Protein AF-A0A3A4VGU5-F1 (afdb_monomer_lite)

pLDDT: mean 81.38, std 11.91, range [47.78, 93.25]

Sequence (99 aa):
MVDSCPLCGRFTEEEQENWLSRIPTDPAEIQNQILNLERKHVGLRENEESLLKLAENREKMCPMCKELMEGIEDESNKKELEDRINRQILDLEDELDKL

Radius of gyration: 12.97 Å; chains: 1; bounding box: 29×32×34 Å

Foldseek 3Di:
DFQAAQQQRHTDDPCPPCLVPLADPDLVSLVSSLVRLVVNLVCLVVVVDAPVVNVVCLVSHRPNVVVLCVPPDHPVCSVVSSVSSVVVSVVSVVSSVVD

Secondary structure (DSSP, 8-state):
---B-TTT--B-SS-TTTTTSSS-SSHHHHHHHHHHHHHHHHHHHHTSS-HHHHHHTGGGS-HHHHHHTTT--SGGGHHHHHHHHHHHHHHHHHHHHH-

Structure (mmCIF, N/CA/C/O backbone):
data_AF-A0A3A4VGU5-F1
#
_entry.id   AF-A0A3A4VGU5-F1
#
loop_
_atom_site.group_PDB
_atom_site.id
_atom_site.type_symbol
_atom_site.label_atom_id
_atom_site.label_alt_id
_atom_site.label_comp_id
_atom_site.label_asym_id
_atom_site.label_entity_id
_atom_site.label_seq_id
_atom_site.pdbx_PDB_ins_code
_atom_site.Cartn_x
_atom_site.Cartn_y
_atom_site.Cartn_z
_atom_site.occupancy
_atom_site.B_iso_or_equiv
_atom_site.auth_seq_id
_atom_site.auth_comp_id
_atom_site.auth_asym_id
_atom_site.auth_atom_id
_atom_site.pdbx_PDB_model_num
ATOM 1 N N . MET A 1 1 ? 9.009 20.288 -4.443 1.00 47.78 1 MET A N 1
ATOM 2 C CA . MET A 1 1 ? 9.224 19.394 -3.284 1.00 47.78 1 MET A CA 1
ATOM 3 C C . MET A 1 1 ? 8.664 18.100 -3.783 1.00 47.78 1 MET A C 1
ATOM 5 O O . MET A 1 1 ? 7.474 18.125 -4.013 1.00 47.78 1 MET A O 1
ATOM 9 N N . VAL A 1 2 ? 9.481 17.074 -4.030 1.00 52.47 2 VAL A N 1
ATOM 10 C CA . VAL A 1 2 ? 9.003 15.887 -4.750 1.00 52.47 2 VAL A CA 1
ATOM 11 C C . VAL A 1 2 ? 7.814 15.293 -4.003 1.00 52.47 2 VAL A C 1
ATOM 13 O O . VAL A 1 2 ? 7.979 14.727 -2.919 1.00 52.47 2 VAL A O 1
ATOM 16 N N . ASP A 1 3 ? 6.615 15.481 -4.547 1.00 66.12 3 ASP A N 1
ATOM 17 C CA . ASP A 1 3 ? 5.427 14.853 -3.993 1.00 66.12 3 ASP A CA 1
ATOM 18 C C . ASP A 1 3 ? 5.573 13.334 -4.199 1.00 66.12 3 ASP A C 1
ATOM 20 O O . ASP A 1 3 ? 6.005 12.846 -5.248 1.00 66.12 3 ASP A O 1
ATOM 24 N N . SER A 1 4 ? 5.312 12.571 -3.142 1.00 77.19 4 SER A N 1
ATOM 25 C CA . SER A 1 4 ? 5.334 11.109 -3.156 1.00 77.19 4 SER A CA 1
ATOM 26 C C . SER A 1 4 ? 4.013 10.599 -2.609 1.00 77.19 4 SER A C 1
ATOM 28 O O . SER A 1 4 ? 3.384 11.237 -1.759 1.00 77.19 4 SER A O 1
ATOM 30 N N . CYS A 1 5 ? 3.568 9.450 -3.113 1.00 83.38 5 CYS A N 1
ATOM 31 C CA . CYS A 1 5 ? 2.327 8.850 -2.672 1.00 83.38 5 CYS A CA 1
ATOM 32 C C . CYS A 1 5 ? 2.419 8.577 -1.163 1.00 83.38 5 CYS A C 1
ATOM 34 O O . CYS A 1 5 ? 3.294 7.827 -0.732 1.00 83.38 5 CYS A O 1
ATOM 36 N N . PRO A 1 6 ? 1.496 9.109 -0.349 1.00 83.44 6 PRO A N 1
ATOM 37 C CA . PRO A 1 6 ? 1.548 8.967 1.103 1.00 83.44 6 PRO A CA 1
ATOM 38 C C . PRO A 1 6 ? 1.337 7.526 1.580 1.00 83.44 6 PRO A C 1
ATOM 40 O O . PRO A 1 6 ? 1.555 7.270 2.760 1.00 83.44 6 PRO A O 1
ATOM 43 N N . LEU A 1 7 ? 0.911 6.612 0.694 1.00 85.38 7 LEU A N 1
ATOM 44 C CA . LEU A 1 7 ? 0.706 5.193 0.983 1.00 85.38 7 LEU A CA 1
ATOM 45 C C . LEU A 1 7 ? 1.896 4.347 0.492 1.00 85.38 7 LEU A C 1
ATOM 47 O O . LEU A 1 7 ? 2.629 3.798 1.302 1.00 85.38 7 LEU A O 1
ATOM 51 N N . CYS A 1 8 ? 2.158 4.285 -0.815 1.00 84.94 8 CYS A N 1
ATOM 52 C CA . CYS A 1 8 ? 3.229 3.432 -1.357 1.00 84.94 8 CYS A CA 1
ATOM 53 C C . CYS A 1 8 ? 4.582 4.138 -1.566 1.00 84.94 8 CYS A C 1
ATOM 55 O O . CYS A 1 8 ? 5.551 3.501 -1.970 1.00 84.94 8 CYS A O 1
ATOM 57 N N . GLY A 1 9 ? 4.672 5.451 -1.339 1.00 80.00 9 GLY A N 1
ATOM 58 C CA . GLY A 1 9 ? 5.904 6.229 -1.517 1.00 80.00 9 GLY A CA 1
ATOM 59 C C . GLY A 1 9 ? 6.320 6.476 -2.971 1.00 80.00 9 GLY A C 1
ATOM 60 O O . GLY A 1 9 ? 7.382 7.045 -3.198 1.00 80.00 9 GLY A O 1
ATOM 61 N N . ARG A 1 10 ? 5.503 6.088 -3.963 1.00 78.81 10 ARG A N 1
ATOM 62 C CA . ARG A 1 10 ? 5.776 6.328 -5.394 1.00 78.81 10 ARG A CA 1
ATOM 63 C C . ARG A 1 10 ? 5.839 7.827 -5.706 1.00 78.81 10 ARG A C 1
ATOM 65 O O . ARG A 1 10 ? 4.906 8.546 -5.354 1.00 78.81 10 ARG A O 1
ATOM 72 N N . PHE A 1 11 ? 6.887 8.290 -6.382 1.00 71.31 11 PHE A N 1
ATOM 73 C CA . PHE A 1 11 ? 7.059 9.700 -6.757 1.00 71.31 11 PHE A CA 1
ATOM 74 C C . PHE A 1 11 ? 6.003 10.162 -7.779 1.00 71.31 11 PHE A C 1
ATOM 76 O O . PHE A 1 11 ? 5.619 9.401 -8.666 1.00 71.31 11 PHE A O 1
ATOM 83 N N . THR A 1 12 ? 5.507 11.399 -7.641 1.00 59.75 12 THR A N 1
ATOM 84 C CA . THR A 1 12 ? 4.395 11.936 -8.452 1.00 59.75 12 THR A CA 1
ATOM 85 C C . THR A 1 12 ? 4.773 13.090 -9.391 1.00 59.75 12 THR A C 1
ATOM 87 O O . THR A 1 12 ? 3.957 13.439 -10.238 1.00 59.75 12 THR A O 1
ATOM 90 N N . GLU A 1 13 ? 5.967 13.692 -9.282 1.00 53.56 13 GLU A N 1
ATOM 91 C CA . GLU A 1 13 ? 6.317 14.917 -10.039 1.00 53.56 13 GLU A CA 1
ATOM 92 C C . GLU A 1 13 ? 7.129 14.710 -11.339 1.00 53.56 13 GLU A C 1
ATOM 94 O O . GLU A 1 13 ? 6.977 15.525 -12.245 1.00 53.56 13 GLU A O 1
ATOM 99 N N . GLU A 1 14 ? 7.933 13.649 -11.500 1.00 47.91 14 GLU A N 1
ATOM 100 C CA . GLU A 1 14 ? 8.855 13.527 -12.660 1.00 47.91 14 GLU A CA 1
ATOM 101 C C . GLU A 1 14 ? 8.539 12.401 -13.665 1.00 47.91 14 GLU A C 1
ATOM 103 O O . GLU A 1 14 ? 9.110 12.380 -14.750 1.00 47.91 14 GLU A O 1
ATOM 108 N N . GLU A 1 15 ? 7.565 11.528 -13.394 1.00 49.78 15 GLU A N 1
ATOM 109 C CA . GLU A 1 15 ? 7.185 10.425 -14.299 1.00 49.78 15 GLU A CA 1
ATOM 110 C C . GLU A 1 15 ? 5.715 10.489 -14.744 1.00 49.78 15 GLU A C 1
ATOM 112 O O . GLU A 1 15 ? 4.960 9.515 -14.671 1.00 49.78 15 GLU A O 1
ATOM 117 N N . GLN A 1 16 ? 5.274 11.654 -15.226 1.00 48.88 16 GLN A N 1
ATOM 118 C CA . GLN A 1 16 ? 3.896 11.833 -15.704 1.00 48.88 16 GLN A CA 1
ATOM 119 C C . GLN A 1 16 ? 3.504 10.899 -16.868 1.00 48.88 16 GLN A C 1
ATOM 121 O O . GLN A 1 16 ? 2.313 10.659 -17.053 1.00 48.88 16 GLN A O 1
ATOM 126 N N . GLU A 1 17 ? 4.452 10.315 -17.611 1.00 50.88 17 GLU A N 1
ATOM 127 C CA . GLU A 1 17 ? 4.131 9.361 -18.688 1.00 50.88 17 GLU A CA 1
ATOM 128 C C . GLU A 1 17 ? 3.893 7.920 -18.186 1.00 50.88 17 GLU A C 1
ATOM 130 O O . GLU A 1 17 ? 3.059 7.215 -18.751 1.00 50.88 17 GLU A O 1
ATOM 135 N N . ASN A 1 18 ? 4.515 7.499 -17.075 1.00 51.88 18 ASN A N 1
ATOM 136 C CA . ASN A 1 18 ? 4.374 6.142 -16.511 1.00 51.88 18 ASN A CA 1
ATOM 137 C C . ASN A 1 18 ? 3.371 6.046 -15.351 1.00 51.88 18 ASN A C 1
ATOM 139 O O . ASN A 1 18 ? 3.055 4.950 -14.873 1.00 51.88 18 ASN A O 1
ATOM 143 N N . TRP A 1 19 ? 2.844 7.178 -14.880 1.00 57.06 19 TRP A N 1
ATOM 144 C CA . TRP A 1 19 ? 1.894 7.209 -13.763 1.00 57.06 19 TRP A CA 1
ATOM 145 C C . TRP A 1 19 ? 0.525 6.597 -14.101 1.00 57.06 19 TRP A C 1
ATOM 147 O O . TRP A 1 19 ? -0.221 6.219 -13.198 1.00 57.06 19 TRP A O 1
ATOM 157 N N . LEU A 1 20 ? 0.211 6.454 -15.394 1.00 55.38 20 LEU A N 1
ATOM 158 C CA . LEU A 1 20 ? -0.972 5.730 -15.872 1.00 55.38 20 LEU A CA 1
ATOM 159 C C . LEU A 1 20 ? -0.890 4.224 -15.591 1.00 55.38 20 LEU A C 1
ATOM 161 O O . LEU A 1 20 ? -1.922 3.576 -15.409 1.00 55.38 20 LEU A O 1
ATOM 165 N N . SER A 1 21 ? 0.318 3.663 -15.540 1.00 61.91 21 SER A N 1
ATOM 166 C CA . SER A 1 21 ? 0.505 2.250 -15.237 1.00 61.91 21 SER A CA 1
ATOM 167 C C . SER A 1 21 ? 0.292 2.011 -13.747 1.00 61.91 21 SER A C 1
ATOM 169 O O . SER A 1 21 ? 0.935 2.634 -12.894 1.00 61.91 21 SER A O 1
ATOM 171 N N . ARG A 1 22 ? -0.617 1.081 -13.433 1.00 65.69 22 ARG A N 1
ATOM 172 C CA . ARG A 1 22 ? -0.899 0.656 -12.056 1.00 65.69 22 ARG A CA 1
ATOM 173 C C . ARG A 1 22 ? 0.336 0.083 -11.362 1.00 65.69 22 ARG A C 1
ATOM 175 O O . ARG A 1 22 ? 0.469 0.291 -10.165 1.00 65.69 22 ARG A O 1
ATOM 182 N N . ILE A 1 23 ? 1.221 -0.587 -12.100 1.00 70.00 23 ILE A N 1
ATOM 183 C CA . ILE A 1 23 ? 2.389 -1.300 -11.570 1.00 70.00 23 ILE A CA 1
ATOM 184 C C . ILE A 1 23 ? 3.660 -0.752 -12.250 1.00 70.00 23 ILE A C 1
ATOM 186 O O . ILE A 1 23 ? 3.626 -0.536 -13.467 1.00 70.00 23 ILE A O 1
ATOM 190 N N . PRO A 1 24 ? 4.744 -0.456 -11.501 1.00 73.00 24 PRO A N 1
ATOM 191 C CA . PRO A 1 24 ? 6.037 -0.088 -12.082 1.00 73.00 24 PRO A CA 1
ATOM 192 C C . PRO A 1 24 ? 6.621 -1.235 -12.910 1.00 73.00 24 PRO A C 1
ATOM 194 O O . PRO A 1 24 ? 6.260 -2.388 -12.718 1.00 73.00 24 PRO A O 1
ATOM 197 N N . THR A 1 25 ? 7.551 -0.926 -13.810 1.00 75.88 25 THR A N 1
ATOM 198 C CA . THR A 1 25 ? 8.301 -1.956 -14.560 1.00 75.88 25 THR A CA 1
ATOM 199 C C . THR A 1 25 ? 9.728 -2.134 -14.050 1.00 75.88 25 THR A C 1
ATOM 201 O O . THR A 1 25 ? 10.393 -3.094 -14.428 1.00 75.88 25 THR A O 1
ATOM 204 N N . ASP A 1 26 ? 10.195 -1.234 -13.180 1.00 83.88 26 ASP A N 1
ATOM 205 C CA . ASP A 1 26 ? 11.491 -1.336 -12.524 1.00 83.88 26 ASP A CA 1
ATOM 206 C C . ASP A 1 26 ? 11.385 -2.179 -11.232 1.00 83.88 26 ASP A C 1
ATOM 208 O O . ASP A 1 26 ? 10.613 -1.832 -10.328 1.00 83.88 26 ASP A O 1
ATOM 212 N N . PRO A 1 27 ? 12.162 -3.272 -11.100 1.00 85.62 27 PRO A N 1
ATOM 213 C CA . PRO A 1 27 ? 12.152 -4.125 -9.912 1.00 85.62 27 PRO A CA 1
ATOM 214 C C . PRO A 1 27 ? 12.467 -3.388 -8.603 1.00 85.62 27 PRO A C 1
ATOM 216 O O . PRO A 1 27 ? 11.893 -3.706 -7.560 1.00 85.62 27 PRO A O 1
ATOM 219 N N . ALA A 1 28 ? 13.369 -2.399 -8.625 1.00 85.88 28 ALA A N 1
ATOM 220 C CA . ALA A 1 28 ? 13.742 -1.656 -7.424 1.00 85.88 28 ALA A CA 1
ATOM 221 C C . ALA A 1 28 ? 12.623 -0.696 -6.993 1.00 85.88 28 ALA A C 1
ATOM 223 O O . ALA A 1 28 ? 12.392 -0.513 -5.794 1.00 85.88 28 ALA A O 1
ATOM 224 N N . GLU A 1 29 ? 11.882 -0.114 -7.935 1.00 83.50 29 GLU A N 1
ATOM 225 C CA . GLU A 1 29 ? 10.662 0.635 -7.631 1.00 83.50 29 GLU A CA 1
ATOM 226 C C . GLU A 1 29 ? 9.574 -0.251 -7.019 1.00 83.50 29 GLU A C 1
ATOM 228 O O . GLU A 1 29 ? 8.973 0.141 -6.015 1.00 83.50 29 GLU A O 1
ATOM 233 N N . ILE A 1 30 ? 9.341 -1.445 -7.576 1.00 86.56 30 ILE A N 1
ATOM 234 C CA . ILE A 1 30 ? 8.363 -2.404 -7.038 1.00 86.56 30 ILE A CA 1
ATOM 235 C C . ILE A 1 30 ? 8.740 -2.800 -5.605 1.00 86.56 30 ILE A C 1
ATOM 237 O O . ILE A 1 30 ? 7.905 -2.707 -4.705 1.00 86.56 30 ILE A O 1
ATOM 241 N N . GLN A 1 31 ? 10.008 -3.146 -5.357 1.00 89.38 31 GLN A N 1
ATOM 242 C CA . GLN A 1 31 ? 10.498 -3.462 -4.010 1.00 89.38 31 GLN A CA 1
ATOM 243 C C . GLN A 1 31 ? 10.296 -2.305 -3.026 1.00 89.38 31 GLN A C 1
ATOM 245 O O . GLN A 1 31 ? 9.833 -2.514 -1.905 1.00 89.38 31 GLN A O 1
ATOM 250 N N . ASN A 1 32 ? 10.601 -1.069 -3.430 1.00 87.75 32 ASN A N 1
ATOM 251 C CA . ASN A 1 32 ? 10.374 0.097 -2.577 1.00 87.75 32 ASN A CA 1
ATOM 252 C C . ASN A 1 32 ? 8.884 0.312 -2.275 1.00 87.75 32 ASN A C 1
ATOM 254 O O . ASN A 1 32 ? 8.534 0.675 -1.150 1.00 87.75 32 ASN A O 1
ATOM 258 N N . GLN A 1 33 ? 8.001 0.073 -3.248 1.00 87.75 33 GLN A N 1
ATOM 259 C CA . GLN A 1 33 ? 6.557 0.150 -3.032 1.00 87.75 33 GLN A CA 1
ATOM 260 C C . GLN A 1 33 ? 6.068 -0.909 -2.050 1.00 87.75 33 GLN A C 1
ATOM 262 O O . GLN A 1 33 ? 5.321 -0.557 -1.137 1.00 87.75 33 GLN A O 1
ATOM 267 N N . ILE A 1 34 ? 6.517 -2.159 -2.195 1.00 90.75 34 ILE A N 1
ATOM 268 C CA . ILE A 1 34 ? 6.208 -3.250 -1.262 1.00 90.75 34 ILE A CA 1
ATOM 269 C C . ILE A 1 34 ? 6.622 -2.854 0.156 1.00 90.75 34 ILE A C 1
ATOM 271 O O . ILE A 1 34 ? 5.774 -2.796 1.042 1.00 90.75 34 ILE A O 1
ATOM 275 N N . LEU A 1 35 ? 7.883 -2.458 0.354 1.00 91.62 35 LEU A N 1
ATOM 276 C CA . LEU A 1 35 ? 8.405 -2.077 1.671 1.00 91.62 35 LEU A CA 1
ATOM 277 C C . LEU A 1 35 ? 7.615 -0.930 2.312 1.00 91.62 35 LEU A C 1
ATOM 279 O O . LEU A 1 35 ? 7.390 -0.915 3.524 1.00 91.62 35 LEU A O 1
ATOM 283 N N . ASN A 1 36 ? 7.205 0.060 1.519 1.00 90.81 36 ASN A N 1
ATOM 284 C CA . ASN A 1 36 ? 6.390 1.158 2.025 1.00 90.81 36 ASN A CA 1
ATOM 285 C C . ASN A 1 36 ? 4.982 0.684 2.389 1.00 90.81 36 ASN A C 1
ATOM 287 O O . ASN A 1 36 ? 4.515 1.001 3.479 1.00 90.81 36 ASN A O 1
ATOM 291 N N . LEU A 1 37 ? 4.327 -0.099 1.529 1.00 91.25 37 LEU A N 1
ATOM 292 C CA . LEU A 1 37 ? 3.003 -0.657 1.803 1.00 91.25 37 LEU A CA 1
ATOM 293 C C . LEU A 1 37 ? 3.008 -1.554 3.046 1.00 91.25 37 LEU A C 1
ATOM 295 O O . LEU A 1 37 ? 2.100 -1.441 3.865 1.00 91.25 37 LEU A O 1
ATOM 299 N N . GLU A 1 38 ? 4.041 -2.373 3.242 1.00 92.12 38 GLU A N 1
ATOM 300 C CA . GLU A 1 38 ? 4.217 -3.180 4.452 1.00 92.12 38 GLU A CA 1
ATOM 301 C C . GLU A 1 38 ? 4.332 -2.303 5.700 1.00 92.12 38 GLU A C 1
ATOM 303 O O . GLU A 1 38 ? 3.627 -2.530 6.684 1.00 92.12 38 GLU A O 1
ATOM 308 N N . ARG A 1 39 ? 5.165 -1.253 5.658 1.00 89.81 39 ARG A N 1
ATOM 309 C CA . ARG A 1 39 ? 5.281 -0.294 6.770 1.00 89.81 39 ARG A CA 1
ATOM 310 C C . ARG A 1 39 ? 3.948 0.379 7.079 1.00 89.81 39 ARG A C 1
ATOM 312 O O . ARG A 1 39 ? 3.614 0.524 8.250 1.00 89.81 39 ARG A O 1
ATOM 319 N N . LYS A 1 40 ? 3.187 0.772 6.053 1.00 88.81 40 LYS A N 1
ATOM 320 C CA . LYS A 1 40 ? 1.850 1.364 6.220 1.00 88.81 40 LYS A CA 1
ATOM 321 C C . LYS A 1 40 ? 0.857 0.378 6.807 1.00 88.81 40 LYS A C 1
ATOM 323 O O . LYS A 1 40 ? 0.100 0.722 7.703 1.00 88.81 40 LYS A O 1
ATOM 328 N N . HIS A 1 41 ? 0.873 -0.860 6.334 1.00 89.50 41 HIS A N 1
ATOM 329 C CA . HIS A 1 41 ? 0.013 -1.920 6.839 1.00 89.50 41 HIS A CA 1
ATOM 330 C C . HIS A 1 41 ? 0.287 -2.213 8.320 1.00 89.50 41 HIS A C 1
ATOM 332 O O . HIS A 1 41 ? -0.648 -2.284 9.115 1.00 89.50 41 HIS A O 1
ATOM 338 N N . VAL A 1 42 ? 1.561 -2.305 8.712 1.00 89.38 42 VAL A N 1
ATOM 339 C CA . VAL A 1 42 ? 1.965 -2.455 10.118 1.00 89.38 42 VAL A CA 1
ATOM 340 C C . VAL A 1 42 ? 1.568 -1.224 10.937 1.00 89.38 42 VAL A C 1
ATOM 342 O O . VAL A 1 42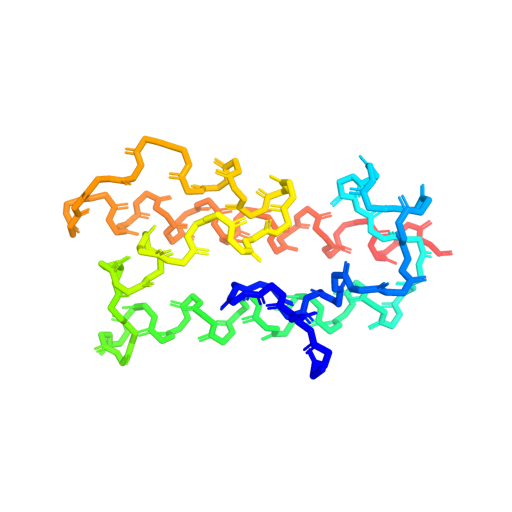 ? 0.911 -1.371 11.964 1.00 89.38 42 VAL A O 1
ATOM 345 N N . GLY A 1 43 ? 1.866 -0.015 10.454 1.00 87.25 43 GLY A N 1
ATOM 346 C CA . GLY A 1 43 ? 1.514 1.229 11.142 1.00 87.25 43 GLY A CA 1
ATOM 347 C C . GLY A 1 43 ? 0.005 1.398 11.335 1.00 87.25 43 GLY A C 1
ATOM 348 O O . GLY A 1 43 ? -0.443 1.815 12.404 1.00 87.25 43 GLY A O 1
ATOM 349 N N . LEU A 1 44 ? -0.799 1.008 10.342 1.00 86.38 44 LEU A N 1
ATOM 350 C CA . LEU A 1 44 ? -2.2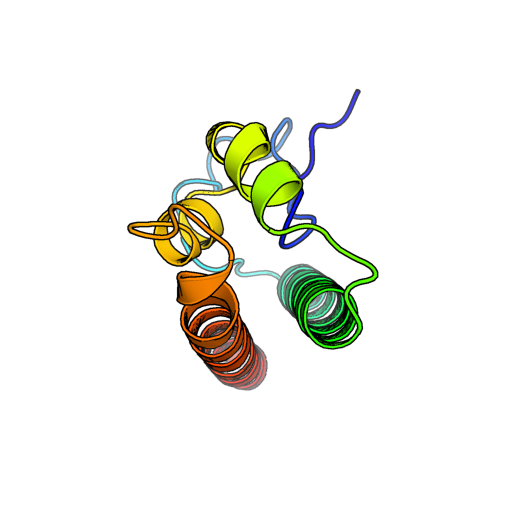49 0.915 10.474 1.00 86.38 44 LEU A CA 1
ATOM 351 C C . LEU A 1 44 ? -2.603 -0.080 11.576 1.00 86.38 44 LEU A C 1
ATOM 353 O O . LEU A 1 44 ? -3.274 0.305 12.531 1.00 86.38 44 LEU A O 1
ATOM 357 N N . ARG A 1 45 ? -2.115 -1.320 11.517 1.00 85.12 45 ARG A N 1
ATOM 358 C CA . ARG A 1 45 ? -2.406 -2.360 12.516 1.00 85.12 45 ARG A CA 1
ATOM 359 C C . ARG A 1 45 ? -2.089 -1.931 13.950 1.00 85.12 45 ARG A C 1
ATOM 361 O O . ARG A 1 45 ? -2.900 -2.149 14.849 1.00 85.12 45 ARG A O 1
ATOM 368 N N . GLU A 1 46 ? -0.945 -1.287 14.156 1.00 87.38 46 GLU A N 1
ATOM 369 C CA . GLU A 1 46 ? -0.477 -0.825 15.468 1.00 87.38 46 GLU A CA 1
ATOM 370 C C . GLU A 1 46 ? -1.129 0.498 15.919 1.00 87.38 46 GLU A C 1
ATOM 372 O O . GLU A 1 46 ? -0.947 0.921 17.059 1.00 87.38 46 GLU A O 1
ATOM 377 N N . ASN A 1 47 ? -1.981 1.110 15.083 1.00 79.81 47 ASN A N 1
ATOM 378 C CA . ASN A 1 47 ? -2.574 2.444 15.278 1.00 79.81 47 ASN A CA 1
ATOM 379 C C . ASN A 1 47 ? -1.537 3.583 15.330 1.00 79.81 47 ASN A C 1
ATOM 381 O O . ASN A 1 47 ? -1.837 4.670 15.825 1.00 79.81 47 ASN A O 1
ATOM 385 N N . GLU A 1 48 ? -0.328 3.355 14.820 1.00 78.31 48 GLU A N 1
ATOM 386 C CA . GLU A 1 48 ? 0.675 4.405 14.624 1.00 78.31 48 GLU A CA 1
ATOM 387 C C . GLU A 1 48 ? 0.305 5.312 13.444 1.00 78.31 48 GLU A C 1
ATOM 389 O O . GLU A 1 48 ? 0.627 6.503 13.430 1.00 78.31 48 GLU A O 1
ATOM 394 N N . GLU A 1 49 ? -0.447 4.773 12.482 1.00 77.56 49 GLU A N 1
ATOM 395 C CA . GLU A 1 49 ? -1.063 5.533 11.407 1.00 77.56 49 GLU A CA 1
ATOM 396 C C . GLU A 1 49 ? -2.572 5.650 11.548 1.00 77.56 49 GLU A C 1
ATOM 398 O O . GLU A 1 49 ? -3.285 4.702 11.871 1.00 77.56 49 GLU A O 1
ATOM 403 N N . SER A 1 50 ? -3.057 6.854 11.251 1.00 80.31 50 SER A N 1
ATOM 404 C CA . SER A 1 50 ? -4.478 7.164 11.265 1.00 80.31 50 SER A CA 1
ATOM 405 C C . SER A 1 50 ? -5.053 7.011 9.866 1.00 80.31 50 SER A C 1
ATOM 407 O O . SER A 1 50 ? -4.596 7.672 8.927 1.00 80.31 50 SER A O 1
ATOM 409 N N . LEU A 1 51 ? -6.101 6.195 9.751 1.00 83.94 51 LEU A N 1
ATOM 410 C CA . LEU A 1 51 ? -6.837 6.016 8.506 1.00 83.94 51 LEU A CA 1
ATOM 411 C C . LEU A 1 51 ? -7.399 7.345 7.998 1.00 83.94 51 LEU A C 1
ATOM 413 O O . LEU A 1 51 ? -7.338 7.629 6.805 1.00 83.94 51 LEU A O 1
ATOM 417 N N . LEU A 1 52 ? -7.870 8.191 8.918 1.00 82.56 52 LEU A N 1
ATOM 418 C CA . LEU A 1 52 ? -8.385 9.526 8.612 1.00 82.56 52 LEU A CA 1
ATOM 419 C C . LEU A 1 52 ? -7.329 10.390 7.915 1.00 82.56 52 LEU A C 1
ATOM 421 O O . LEU A 1 52 ? -7.613 10.979 6.877 1.00 82.56 52 LEU A O 1
ATOM 425 N N . LYS A 1 53 ? -6.084 10.387 8.409 1.00 84.69 53 LYS A N 1
ATOM 426 C CA . LYS A 1 53 ? -4.985 11.125 7.763 1.00 84.69 53 LYS A CA 1
ATOM 427 C C . LYS A 1 53 ? -4.677 10.593 6.364 1.00 84.69 53 LYS A C 1
ATOM 429 O O . LYS A 1 53 ? -4.318 11.370 5.479 1.00 84.69 53 LYS A O 1
ATOM 434 N N . LEU A 1 54 ? -4.782 9.282 6.148 1.00 84.38 54 LEU A N 1
ATOM 435 C CA . LEU A 1 54 ? -4.616 8.694 4.816 1.00 84.38 54 LEU A CA 1
ATOM 436 C C . LEU A 1 54 ? -5.766 9.100 3.890 1.00 84.38 54 LEU A C 1
ATOM 438 O O . LEU A 1 54 ? -5.510 9.488 2.752 1.00 84.38 54 LEU A O 1
ATOM 442 N N . ALA A 1 55 ? -7.005 9.089 4.382 1.00 84.44 55 ALA A N 1
ATOM 443 C CA . ALA A 1 55 ? -8.178 9.531 3.633 1.00 84.44 55 ALA A CA 1
ATOM 444 C C . ALA A 1 55 ? -8.081 11.015 3.236 1.00 84.44 55 ALA A C 1
ATOM 446 O O . ALA A 1 55 ? -8.322 11.351 2.077 1.00 84.44 55 ALA A O 1
ATOM 447 N N . GLU A 1 56 ? -7.618 11.889 4.138 1.00 85.19 56 GLU A N 1
ATOM 448 C CA . GLU A 1 56 ? -7.356 13.309 3.847 1.00 85.19 56 GLU A CA 1
ATOM 449 C C . GLU A 1 56 ? -6.314 13.505 2.735 1.00 85.19 56 GLU A C 1
ATOM 451 O O . GLU A 1 56 ? -6.392 14.454 1.958 1.00 85.19 56 GLU A O 1
ATOM 456 N N . ASN A 1 57 ? -5.339 12.598 2.625 1.00 85.69 57 ASN A N 1
ATOM 457 C CA . ASN A 1 57 ? -4.308 12.658 1.590 1.00 85.69 57 ASN A CA 1
ATOM 458 C C . ASN A 1 57 ? -4.627 11.793 0.358 1.00 85.69 57 ASN A C 1
ATOM 460 O O . ASN A 1 57 ? -3.753 11.616 -0.496 1.00 85.69 57 ASN A O 1
ATOM 464 N N . ARG A 1 58 ? -5.862 11.287 0.211 1.00 81.94 58 ARG A N 1
ATOM 465 C CA . ARG A 1 58 ? -6.269 10.442 -0.926 1.00 81.94 58 ARG A CA 1
ATOM 466 C C . ARG A 1 58 ? -6.012 11.117 -2.270 1.00 81.94 58 ARG A C 1
ATOM 468 O O . ARG A 1 58 ? -5.569 10.465 -3.210 1.00 81.94 58 ARG A O 1
ATOM 475 N N . GLU A 1 59 ? -6.214 12.428 -2.377 1.00 80.62 59 GLU A N 1
ATOM 476 C CA . GLU A 1 59 ? -5.983 13.165 -3.628 1.00 80.62 59 GLU A CA 1
ATOM 477 C C . GLU A 1 59 ? -4.512 13.158 -4.076 1.00 80.62 59 GLU A C 1
ATOM 479 O O . GLU A 1 59 ? -4.245 13.182 -5.280 1.00 80.62 59 GLU A O 1
ATOM 484 N N . LYS A 1 60 ? -3.576 13.017 -3.128 1.00 79.44 60 LYS A N 1
ATOM 485 C CA . LYS A 1 60 ? -2.122 12.948 -3.356 1.00 79.44 60 LYS A CA 1
ATOM 486 C C . LYS A 1 60 ? -1.611 11.526 -3.608 1.00 79.44 60 LYS A C 1
ATOM 488 O O . LYS A 1 60 ? -0.417 11.312 -3.787 1.00 79.44 60 LYS A O 1
ATOM 493 N N . MET A 1 61 ? -2.493 10.529 -3.580 1.00 82.62 61 MET A N 1
ATOM 494 C CA . MET A 1 61 ? -2.121 9.140 -3.834 1.00 82.62 61 MET A CA 1
ATOM 495 C C . MET A 1 61 ? -2.000 8.832 -5.329 1.00 82.62 61 MET A C 1
ATOM 497 O O . MET A 1 61 ? -2.649 9.462 -6.168 1.00 82.62 61 MET A O 1
ATOM 501 N N . CYS A 1 62 ? -1.187 7.826 -5.658 1.00 80.62 62 CYS A N 1
ATOM 502 C CA . CYS A 1 62 ? -1.149 7.267 -7.006 1.00 80.62 62 CYS A CA 1
ATOM 503 C C . CYS A 1 62 ? -2.480 6.562 -7.343 1.00 80.62 62 CYS A C 1
ATOM 505 O O . CYS A 1 62 ? -3.226 6.213 -6.421 1.00 80.62 62 CYS A O 1
ATOM 507 N N . PRO A 1 63 ? -2.792 6.328 -8.633 1.00 80.12 63 PRO A N 1
ATOM 508 C CA . PRO A 1 63 ? -4.042 5.686 -9.044 1.00 80.12 63 PRO A CA 1
ATOM 509 C C . PRO A 1 63 ? -4.320 4.369 -8.310 1.00 80.12 63 PRO A C 1
ATOM 511 O O . PRO A 1 63 ? -5.391 4.216 -7.738 1.00 80.12 63 PRO A O 1
ATOM 514 N N . MET A 1 64 ? -3.322 3.486 -8.201 1.00 84.44 64 MET A N 1
ATOM 515 C CA . MET A 1 64 ? -3.438 2.219 -7.467 1.00 84.44 64 MET A CA 1
ATOM 516 C C . MET A 1 64 ? -3.858 2.437 -6.001 1.00 84.44 64 MET A C 1
ATOM 518 O O . MET A 1 64 ? -4.849 1.878 -5.542 1.00 84.44 64 MET A O 1
ATOM 522 N N . CYS A 1 65 ? -3.162 3.300 -5.257 1.00 86.31 65 CYS A N 1
ATOM 523 C CA . CYS A 1 65 ? -3.492 3.555 -3.853 1.00 86.31 65 CYS A CA 1
ATOM 524 C C . CYS A 1 65 ? -4.824 4.305 -3.670 1.00 86.31 65 CYS A C 1
ATOM 526 O O . CYS A 1 65 ? -5.506 4.099 -2.667 1.00 86.31 65 CYS A O 1
ATOM 528 N N . LYS A 1 66 ? -5.235 5.135 -4.639 1.00 86.25 66 LYS A N 1
ATOM 529 C CA . LYS A 1 66 ? -6.567 5.768 -4.647 1.00 86.25 66 LYS A CA 1
ATOM 530 C C . LYS A 1 66 ? -7.694 4.746 -4.739 1.00 86.25 66 LYS A C 1
ATOM 532 O O . LYS A 1 66 ? -8.740 4.975 -4.126 1.00 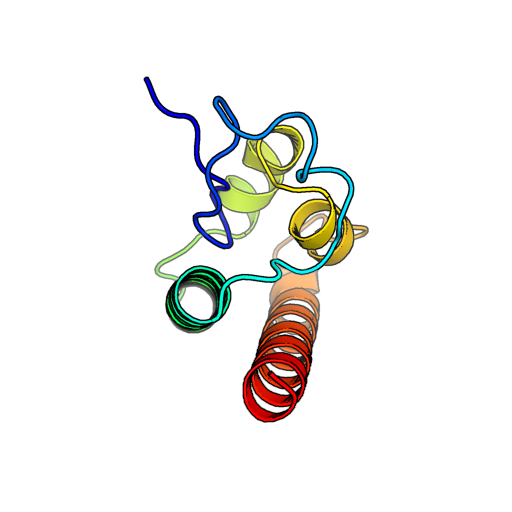86.25 66 LYS A O 1
ATOM 537 N N . GLU A 1 67 ? -7.474 3.668 -5.488 1.00 86.31 67 GLU A N 1
ATOM 538 C CA . GLU A 1 67 ? -8.404 2.544 -5.609 1.00 86.31 67 GLU A CA 1
ATOM 539 C C . GLU A 1 67 ? -8.431 1.699 -4.335 1.00 86.31 67 GLU A C 1
ATOM 541 O O . GLU A 1 67 ? -9.510 1.350 -3.864 1.00 86.31 67 GLU A O 1
ATOM 546 N N . LEU A 1 68 ? -7.277 1.454 -3.697 1.00 88.00 68 LEU A N 1
ATOM 547 C CA . LEU A 1 68 ? -7.245 0.783 -2.387 1.00 88.00 68 LEU A CA 1
ATOM 548 C C . LEU A 1 68 ? -8.087 1.536 -1.347 1.00 88.00 68 LEU A C 1
ATOM 550 O O . LEU A 1 68 ? -8.820 0.909 -0.584 1.00 88.00 68 LEU A O 1
ATOM 554 N N . MET A 1 69 ? -8.029 2.870 -1.371 1.00 88.19 69 MET A N 1
ATOM 555 C CA . MET A 1 69 ? -8.802 3.760 -0.497 1.00 88.19 69 MET A CA 1
ATOM 556 C C . MET A 1 69 ? -10.256 3.985 -0.948 1.00 88.19 69 MET A C 1
ATOM 558 O O . MET A 1 69 ? -10.987 4.745 -0.312 1.00 88.19 69 MET A O 1
ATOM 562 N N . GLU A 1 70 ? -10.709 3.388 -2.051 1.00 87.69 70 GLU A N 1
ATOM 563 C CA . GLU A 1 70 ? -12.080 3.580 -2.523 1.00 87.69 70 GLU A CA 1
ATOM 564 C C . GLU A 1 70 ? -13.102 2.892 -1.611 1.00 87.69 70 GLU A C 1
ATOM 566 O O . GLU A 1 70 ? -13.030 1.686 -1.381 1.00 87.69 70 GLU A O 1
ATOM 571 N N . GLY A 1 71 ? -14.066 3.661 -1.097 1.00 84.31 71 GLY A N 1
ATOM 572 C CA . GLY A 1 71 ? -15.061 3.167 -0.138 1.00 84.31 71 GLY A CA 1
ATOM 573 C C . GLY A 1 71 ? -14.560 3.091 1.309 1.00 84.31 71 GLY A C 1
ATOM 574 O O . GLY A 1 71 ? -15.271 2.577 2.163 1.00 84.31 71 GLY A O 1
ATOM 575 N N . ILE A 1 72 ? -13.356 3.599 1.587 1.00 86.81 72 ILE A N 1
ATOM 576 C CA . ILE A 1 72 ? -12.816 3.734 2.942 1.00 86.81 72 ILE A CA 1
ATOM 577 C C . ILE A 1 72 ? -13.206 5.117 3.472 1.00 86.81 72 ILE A C 1
ATOM 579 O O . ILE A 1 72 ? -12.680 6.129 3.004 1.00 86.81 72 ILE A O 1
ATOM 583 N N . GLU A 1 73 ? -14.133 5.161 4.427 1.00 79.81 73 GLU A N 1
ATOM 584 C CA . GLU A 1 73 ? -14.686 6.411 4.969 1.00 79.81 73 GLU A CA 1
ATOM 585 C C . GLU A 1 73 ? -14.295 6.625 6.436 1.00 79.81 73 GLU A C 1
ATOM 587 O O . GLU A 1 73 ? -14.033 7.757 6.848 1.00 79.81 73 GLU A O 1
ATOM 592 N N . ASP A 1 74 ? -14.200 5.548 7.219 1.00 82.81 74 ASP A N 1
ATOM 593 C CA . ASP A 1 74 ? -13.891 5.614 8.645 1.00 82.81 74 ASP A CA 1
ATOM 594 C C . ASP A 1 74 ? -13.151 4.366 9.165 1.00 82.81 74 ASP A C 1
ATOM 596 O O . ASP A 1 74 ? -12.913 3.401 8.439 1.00 82.81 74 ASP A O 1
ATOM 600 N N . GLU A 1 75 ? -12.753 4.389 10.443 1.00 83.19 75 GLU A N 1
ATOM 601 C CA . GLU A 1 75 ? -11.966 3.330 11.103 1.00 83.19 75 GLU A CA 1
ATOM 602 C C . GLU A 1 75 ? -12.640 1.944 11.070 1.00 83.19 75 GLU A C 1
ATOM 604 O O . GLU A 1 75 ? -11.954 0.932 11.221 1.00 83.19 75 GLU A O 1
ATOM 609 N N . SER A 1 76 ? -13.953 1.850 10.827 1.00 86.06 76 SER A N 1
ATOM 610 C CA . SER A 1 76 ? -14.620 0.561 10.603 1.00 86.06 76 SER A CA 1
ATOM 611 C C . SER A 1 76 ? -14.137 -0.134 9.324 1.00 86.06 76 SER A C 1
ATOM 613 O O . SER A 1 76 ? -14.083 -1.364 9.280 1.00 86.06 76 SER A O 1
ATOM 615 N N . ASN A 1 77 ? -13.691 0.632 8.322 1.00 88.69 77 ASN A N 1
ATOM 616 C CA . ASN A 1 77 ? -13.111 0.122 7.080 1.00 88.69 77 ASN A CA 1
ATOM 617 C C . ASN A 1 77 ? -11.616 -0.206 7.199 1.00 88.69 77 ASN A C 1
ATOM 619 O O . ASN A 1 77 ? -11.013 -0.686 6.240 1.00 88.69 77 ASN A O 1
ATOM 623 N N . LYS A 1 78 ? -10.991 0.035 8.356 1.00 86.38 78 LYS A N 1
ATOM 624 C CA . LYS A 1 78 ? -9.550 -0.159 8.547 1.00 86.38 78 LYS A CA 1
ATOM 625 C C . LYS A 1 78 ? -9.092 -1.570 8.192 1.00 86.38 78 LYS A C 1
ATOM 627 O O . LYS A 1 78 ? -8.142 -1.726 7.435 1.00 86.38 78 LYS A O 1
ATOM 632 N N . LYS A 1 79 ? -9.807 -2.584 8.684 1.00 88.75 79 LYS A N 1
ATOM 633 C CA . LYS A 1 79 ? -9.500 -3.989 8.393 1.00 88.75 79 LYS A CA 1
ATOM 634 C C . LYS A 1 79 ? -9.607 -4.300 6.899 1.00 88.75 79 LYS A C 1
ATOM 636 O O . LYS A 1 79 ? -8.793 -5.035 6.358 1.00 88.75 79 LYS A O 1
ATOM 641 N N . GLU A 1 80 ? -10.598 -3.717 6.230 1.00 91.06 80 GLU A N 1
ATOM 642 C CA . GLU A 1 80 ? -10.765 -3.876 4.788 1.00 91.06 80 GLU A CA 1
ATOM 643 C C . GLU A 1 80 ? -9.598 -3.246 4.020 1.00 91.06 80 GLU A C 1
ATOM 645 O O . GLU A 1 80 ? -9.078 -3.854 3.087 1.00 91.06 80 GLU A O 1
ATOM 650 N N . LEU A 1 81 ? -9.140 -2.061 4.435 1.00 90.06 81 LEU A N 1
ATOM 651 C CA . LEU A 1 81 ? -7.945 -1.454 3.861 1.00 90.06 81 LEU A CA 1
ATOM 652 C C . LEU A 1 81 ? -6.696 -2.311 4.117 1.00 90.06 81 LEU A C 1
ATOM 654 O O . LEU A 1 81 ? -5.902 -2.485 3.198 1.00 90.06 81 LEU A O 1
ATOM 658 N N . GLU A 1 82 ? -6.522 -2.857 5.324 1.00 91.12 82 GLU A N 1
ATOM 659 C CA . GLU A 1 82 ? -5.414 -3.769 5.637 1.00 91.12 82 GLU A CA 1
ATOM 660 C C . GLU A 1 82 ? -5.399 -4.975 4.686 1.00 91.12 82 GLU A C 1
ATOM 662 O O . GLU A 1 82 ? -4.373 -5.252 4.064 1.00 91.12 82 GLU A O 1
ATOM 667 N N . ASP A 1 83 ? -6.545 -5.636 4.499 1.00 91.56 83 ASP A N 1
ATOM 668 C CA . ASP A 1 83 ? -6.681 -6.778 3.587 1.00 91.56 83 ASP A CA 1
ATOM 669 C C . ASP A 1 83 ? -6.370 -6.387 2.129 1.00 91.56 83 ASP A C 1
ATOM 671 O O . ASP A 1 83 ? -5.695 -7.127 1.406 1.00 91.56 83 ASP A O 1
ATOM 675 N N . ARG A 1 84 ? -6.818 -5.202 1.692 1.00 92.25 84 ARG A N 1
ATOM 676 C CA . ARG A 1 84 ? -6.537 -4.664 0.352 1.00 92.25 84 ARG A CA 1
ATOM 677 C C . ARG A 1 84 ? -5.053 -4.350 0.154 1.00 92.25 84 ARG A C 1
ATOM 679 O O . ARG A 1 84 ? -4.500 -4.718 -0.879 1.00 92.25 84 ARG A O 1
ATOM 686 N N . ILE A 1 85 ? -4.404 -3.706 1.127 1.00 91.44 85 ILE A N 1
ATOM 687 C CA . ILE A 1 85 ? -2.962 -3.418 1.082 1.00 91.44 85 ILE A CA 1
ATOM 688 C C . ILE A 1 85 ? -2.171 -4.726 1.045 1.00 91.44 85 ILE A C 1
ATOM 690 O O . ILE A 1 85 ? -1.280 -4.873 0.214 1.00 91.44 85 ILE A O 1
ATOM 694 N N . ASN A 1 86 ? -2.525 -5.692 1.893 1.00 92.31 86 ASN A N 1
ATOM 695 C CA . ASN A 1 86 ? -1.865 -6.992 1.930 1.00 92.31 86 ASN A CA 1
ATOM 696 C C . ASN A 1 86 ? -1.986 -7.734 0.591 1.00 92.31 86 ASN A C 1
ATOM 698 O O . ASN A 1 86 ? -1.015 -8.305 0.108 1.00 92.31 86 ASN A O 1
ATOM 702 N N . ARG A 1 87 ? -3.158 -7.687 -0.049 1.00 92.31 87 ARG A N 1
ATOM 703 C CA . ARG A 1 87 ? -3.336 -8.249 -1.392 1.00 92.31 87 ARG A CA 1
ATOM 704 C 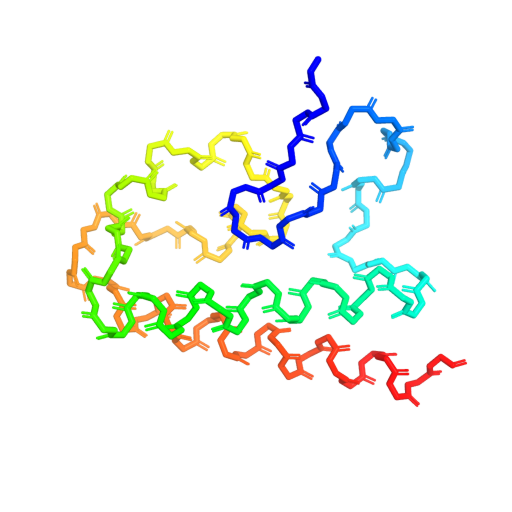C . ARG A 1 87 ? -2.485 -7.532 -2.438 1.00 92.31 87 ARG A C 1
ATOM 706 O O . ARG A 1 87 ? -1.863 -8.196 -3.255 1.00 92.31 87 ARG A O 1
ATOM 713 N N . GLN A 1 88 ? -2.426 -6.204 -2.386 1.00 90.31 88 GLN A N 1
ATOM 714 C CA . GLN A 1 88 ? -1.609 -5.428 -3.313 1.00 90.31 88 GLN A CA 1
ATOM 715 C C . GLN A 1 88 ? -0.114 -5.732 -3.166 1.00 90.31 88 GLN A C 1
ATOM 717 O O . GLN A 1 88 ? 0.594 -5.742 -4.167 1.00 90.31 88 GLN A O 1
ATOM 722 N N . ILE A 1 89 ? 0.364 -5.973 -1.942 1.00 91.56 89 ILE A N 1
ATOM 723 C CA . ILE A 1 89 ? 1.742 -6.413 -1.692 1.00 91.56 89 ILE A CA 1
ATOM 724 C C . ILE A 1 89 ? 2.00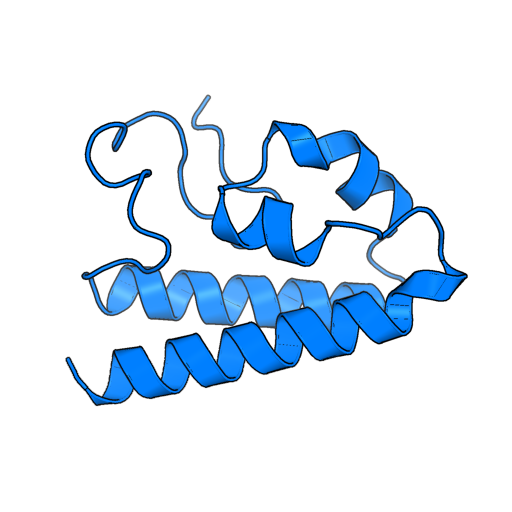3 -7.740 -2.404 1.00 91.56 89 ILE A C 1
ATOM 726 O O . ILE A 1 89 ? 2.937 -7.809 -3.191 1.00 91.56 89 ILE A O 1
ATOM 730 N N . LEU A 1 90 ? 1.134 -8.738 -2.212 1.00 93.25 90 LEU A N 1
ATOM 731 C CA . LEU A 1 90 ? 1.267 -10.042 -2.871 1.00 93.25 90 LEU A CA 1
ATOM 732 C C . LEU A 1 90 ? 1.247 -9.924 -4.402 1.00 93.25 90 LEU A C 1
ATOM 734 O O . LEU A 1 90 ? 2.033 -10.579 -5.077 1.00 93.25 90 LEU A O 1
ATOM 738 N N . ASP A 1 91 ? 0.368 -9.079 -4.950 1.00 90.94 91 ASP A N 1
ATOM 739 C CA . ASP A 1 91 ? 0.304 -8.839 -6.395 1.00 90.94 91 ASP A CA 1
ATOM 740 C C . ASP A 1 91 ? 1.606 -8.189 -6.910 1.00 90.94 91 ASP A C 1
ATOM 742 O O . ASP A 1 91 ? 2.084 -8.530 -7.987 1.00 90.94 91 ASP A O 1
ATOM 746 N N . LEU A 1 92 ? 2.208 -7.268 -6.147 1.00 89.44 92 LEU A N 1
ATOM 747 C CA . LEU A 1 92 ? 3.493 -6.650 -6.498 1.00 89.44 92 LEU A CA 1
ATOM 748 C C . LEU A 1 92 ? 4.669 -7.624 -6.373 1.00 89.44 92 LEU A C 1
ATOM 750 O O . LEU A 1 92 ? 5.581 -7.565 -7.192 1.00 89.44 92 LEU A O 1
ATOM 754 N N . GLU A 1 93 ? 4.662 -8.502 -5.370 1.00 91.69 93 GLU A N 1
ATOM 755 C CA . GLU A 1 93 ? 5.662 -9.565 -5.217 1.00 91.69 93 GLU A CA 1
ATOM 756 C C . GLU A 1 93 ? 5.608 -10.546 -6.395 1.00 91.69 93 GLU A C 1
ATOM 758 O O . GLU A 1 93 ? 6.638 -10.838 -6.994 1.00 91.69 93 GLU A O 1
ATOM 763 N N . ASP A 1 94 ? 4.408 -10.981 -6.792 1.00 91.81 94 ASP A N 1
ATOM 764 C CA . ASP A 1 94 ? 4.211 -11.871 -7.942 1.00 91.81 94 ASP A CA 1
ATOM 765 C C . ASP A 1 94 ? 4.661 -11.220 -9.261 1.00 91.81 94 ASP A C 1
ATOM 767 O O . ASP A 1 94 ? 5.241 -11.885 -10.117 1.00 91.81 94 ASP A O 1
ATOM 771 N N . GLU A 1 95 ? 4.443 -9.914 -9.437 1.00 88.19 95 GLU A N 1
ATOM 772 C CA . GLU A 1 95 ? 4.968 -9.184 -10.597 1.00 88.19 95 GLU A CA 1
ATOM 773 C C . GLU A 1 95 ? 6.493 -9.025 -10.545 1.00 88.19 95 GLU A C 1
ATOM 775 O O . GLU A 1 95 ? 7.148 -9.150 -11.577 1.00 88.19 95 GLU A O 1
ATOM 780 N N . LEU A 1 96 ? 7.073 -8.802 -9.362 1.00 88.69 96 LEU A N 1
ATOM 781 C CA . LEU A 1 96 ? 8.522 -8.729 -9.176 1.00 88.69 96 LEU A CA 1
ATOM 782 C C . LEU A 1 96 ? 9.212 -10.053 -9.531 1.00 88.69 96 LEU A C 1
ATOM 784 O O . LEU A 1 96 ? 10.266 -10.029 -10.159 1.00 88.69 96 LEU A O 1
ATOM 788 N N . ASP A 1 97 ? 8.617 -11.190 -9.165 1.00 90.38 97 ASP A N 1
ATOM 789 C CA . ASP A 1 97 ? 9.116 -12.531 -9.503 1.00 90.38 97 ASP A CA 1
ATOM 790 C C . ASP A 1 97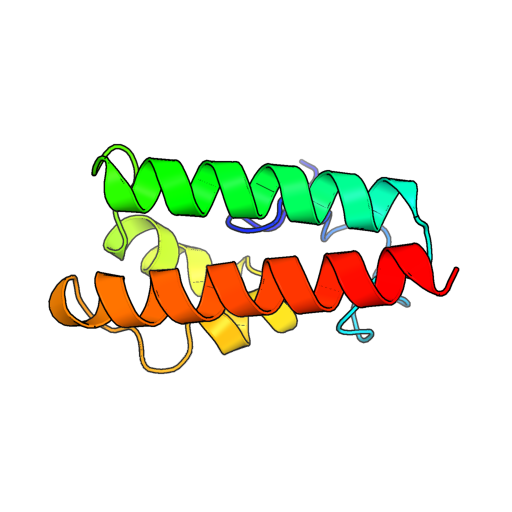 ? 9.045 -12.847 -11.013 1.00 90.38 97 ASP A C 1
ATOM 792 O O . ASP A 1 97 ? 9.725 -13.759 -11.493 1.00 90.38 97 ASP A O 1
ATOM 796 N N . LYS A 1 98 ? 8.222 -12.119 -11.782 1.00 87.25 98 LYS A N 1
ATOM 797 C CA . LYS A 1 98 ? 8.065 -12.305 -13.238 1.00 87.25 98 LYS A CA 1
ATOM 798 C C . LYS A 1 98 ? 9.017 -11.461 -14.090 1.00 87.25 98 LYS A C 1
ATOM 800 O O . LYS A 1 98 ? 9.080 -11.712 -15.299 1.00 87.25 98 LYS A O 1
ATOM 805 N N . LEU A 1 99 ? 9.684 -10.461 -13.509 1.00 81.94 99 LEU A N 1
ATOM 806 C CA . LEU A 1 99 ? 10.634 -9.566 -14.190 1.00 81.94 99 LEU A CA 1
ATOM 807 C C . LEU A 1 99 ? 12.035 -10.186 -14.291 1.00 81.94 99 LEU A C 1
ATOM 809 O O . LEU A 1 99 ? 12.649 -10.032 -15.373 1.00 81.94 99 LEU A O 1
#